Protein AF-A0A7C6QX43-F1 (afdb_monomer)

Mean predicted aligned error: 6.83 Å

Foldseek 3Di:
DVLLVVLQVQLVVLVVVLDLVSLLVSLVSLVVNCVVCVVVVNNVVNLVVVVVVCVVCVVNVSSVVSNCVSPVDDDNPDDDDDD

Sequence (83 aa):
MKAIKLCREMAKAAIALRQRKNYGYAAGLLCRVRNLYDRLGEQADWKNYITALKNKYARFSALREELKSRYIGDFILSSPVPG

pLDDT: mean 80.11, std 16.13, range [34.84, 93.44]

Nearest PDB structures (foldseek):
  8xyv-assembly2_B  TM=4.685E-01  e=4.576E+00  synthetic construct
  8xyv-assembly1_A  TM=4.260E-01  e=3.095E+00  synthetic construct

Structure (mmCIF, N/CA/C/O backbone):
data_AF-A0A7C6QX43-F1
#
_entry.id   AF-A0A7C6QX43-F1
#
loop_
_atom_site.group_PDB
_atom_site.id
_atom_site.type_symbol
_atom_site.label_atom_id
_atom_site.label_alt_id
_atom_site.label_comp_id
_atom_site.label_asym_id
_atom_site.label_entity_id
_atom_site.label_seq_id
_atom_site.pdbx_PDB_ins_code
_atom_site.Cartn_x
_atom_site.Cartn_y
_atom_site.Cartn_z
_atom_site.occupancy
_atom_site.B_iso_or_equiv
_atom_site.auth_seq_id
_atom_site.auth_comp_id
_atom_site.auth_asym_id
_atom_site.auth_atom_id
_atom_site.pdbx_PDB_model_num
ATOM 1 N N . MET A 1 1 ? -16.321 -5.696 1.897 1.00 60.59 1 MET A N 1
ATOM 2 C CA . MET A 1 1 ? -15.971 -4.514 1.068 1.00 60.59 1 MET A CA 1
ATOM 3 C C . MET A 1 1 ? -15.168 -4.915 -0.179 1.00 60.59 1 MET A C 1
ATOM 5 O O . MET A 1 1 ? -13.955 -5.079 -0.110 1.00 60.59 1 MET A O 1
ATOM 9 N N . LYS A 1 2 ? -15.821 -5.100 -1.337 1.00 77.69 2 LYS A N 1
ATOM 10 C CA . LYS A 1 2 ? -15.150 -5.538 -2.586 1.00 77.69 2 LYS A CA 1
ATOM 11 C C . LYS A 1 2 ?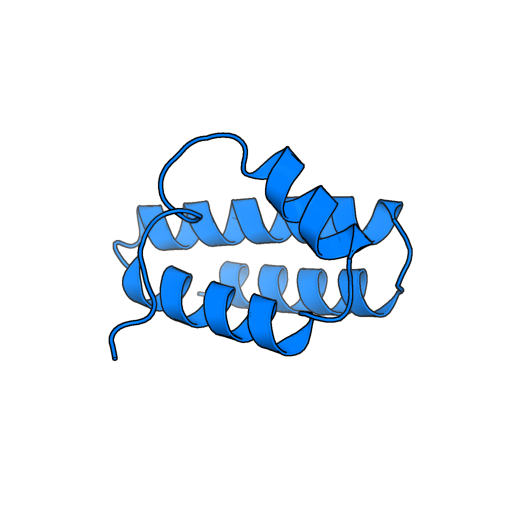 -14.178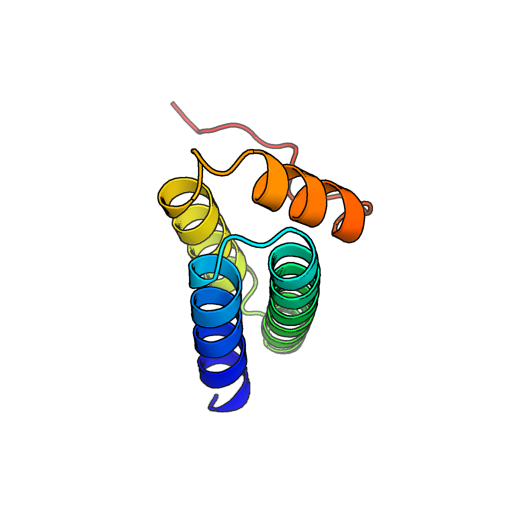 -4.483 -3.155 1.00 77.69 2 LYS A C 1
ATOM 13 O O . LYS A 1 2 ? -13.130 -4.842 -3.682 1.00 77.69 2 LYS A O 1
ATOM 18 N N . ALA A 1 3 ? -14.481 -3.194 -2.972 1.00 85.00 3 ALA A N 1
ATOM 19 C CA . ALA A 1 3 ? -13.689 -2.082 -3.511 1.00 85.00 3 ALA A CA 1
ATOM 20 C C . ALA A 1 3 ? -12.283 -1.960 -2.893 1.00 85.00 3 ALA A C 1
ATOM 22 O O . ALA A 1 3 ? -11.312 -1.761 -3.621 1.00 85.00 3 ALA A O 1
ATOM 23 N N . ILE A 1 4 ? -12.158 -2.133 -1.569 1.00 87.94 4 ILE A N 1
ATOM 24 C CA . ILE A 1 4 ? -10.862 -2.091 -0.873 1.00 87.94 4 ILE A CA 1
ATOM 25 C C . ILE A 1 4 ? -9.962 -3.225 -1.359 1.00 87.94 4 ILE A C 1
ATOM 27 O O . ILE A 1 4 ? -8.815 -2.985 -1.729 1.00 87.94 4 ILE A O 1
ATOM 31 N N . LYS A 1 5 ? -10.490 -4.456 -1.407 1.00 90.56 5 LYS A N 1
ATOM 32 C CA . LYS A 1 5 ? -9.738 -5.624 -1.880 1.00 90.56 5 LYS A CA 1
ATOM 33 C C . LYS A 1 5 ? -9.251 -5.424 -3.317 1.00 90.56 5 LYS A C 1
ATOM 35 O O . LYS A 1 5 ? -8.067 -5.605 -3.573 1.00 90.56 5 LYS A O 1
ATOM 40 N N . LEU A 1 6 ? -10.128 -4.977 -4.220 1.00 91.81 6 LEU A N 1
ATOM 41 C CA . LEU A 1 6 ? -9.769 -4.721 -5.617 1.00 91.81 6 LEU A CA 1
ATOM 42 C C . LEU A 1 6 ? -8.657 -3.668 -5.744 1.00 91.81 6 LEU A C 1
ATOM 44 O O . LEU A 1 6 ? -7.647 -3.920 -6.395 1.00 91.81 6 LEU A O 1
ATOM 48 N N . CYS A 1 7 ? -8.794 -2.522 -5.069 1.00 88.88 7 CYS A N 1
ATOM 49 C CA . CYS A 1 7 ? -7.778 -1.467 -5.121 1.00 88.88 7 CYS A CA 1
ATOM 50 C C . CYS A 1 7 ? -6.426 -1.938 -4.561 1.00 88.88 7 CYS A C 1
ATOM 52 O O . CYS A 1 7 ? -5.379 -1.577 -5.098 1.00 88.88 7 CYS A O 1
ATOM 54 N N . ARG A 1 8 ? -6.432 -2.764 -3.505 1.00 91.81 8 ARG A N 1
ATOM 55 C CA . ARG A 1 8 ? -5.211 -3.349 -2.931 1.00 91.81 8 ARG A CA 1
ATOM 56 C C . ARG A 1 8 ? -4.510 -4.290 -3.908 1.00 91.81 8 ARG A C 1
ATOM 58 O O . ARG A 1 8 ? -3.295 -4.191 -4.059 1.00 91.81 8 ARG A O 1
ATOM 65 N N . GLU A 1 9 ? -5.248 -5.170 -4.581 1.00 93.44 9 GLU A N 1
ATOM 66 C CA . GLU A 1 9 ? -4.664 -6.082 -5.575 1.00 93.44 9 GLU A CA 1
ATOM 67 C C . GLU A 1 9 ? -4.107 -5.322 -6.782 1.00 93.44 9 GLU A C 1
ATOM 69 O O . GLU A 1 9 ? -2.973 -5.565 -7.194 1.00 93.44 9 GLU A O 1
ATOM 74 N N . MET A 1 10 ? -4.829 -4.314 -7.276 1.00 92.94 10 MET A N 1
ATOM 75 C CA . MET A 1 10 ? -4.334 -3.451 -8.351 1.00 92.94 10 MET A CA 1
ATOM 76 C C . MET A 1 10 ? -3.067 -2.684 -7.943 1.00 92.94 10 MET A C 1
ATOM 78 O O . MET A 1 10 ? -2.137 -2.566 -8.739 1.00 92.94 10 MET A O 1
ATOM 82 N N . ALA A 1 11 ? -2.984 -2.207 -6.696 1.00 91.25 11 ALA A N 1
ATOM 83 C CA . ALA A 1 11 ? -1.790 -1.531 -6.196 1.00 91.25 11 ALA A CA 1
ATOM 84 C C . ALA A 1 11 ? -0.588 -2.486 -6.140 1.00 91.25 11 ALA A C 1
ATOM 86 O O . ALA A 1 11 ? 0.504 -2.123 -6.575 1.00 91.25 11 ALA A O 1
ATOM 87 N N . LYS A 1 12 ? -0.784 -3.724 -5.665 1.00 92.12 12 LYS A N 1
ATOM 88 C CA . LYS A 1 12 ? 0.269 -4.754 -5.661 1.00 92.12 12 LYS A CA 1
ATOM 89 C C . LYS A 1 12 ? 0.737 -5.087 -7.077 1.00 92.12 12 LYS A C 1
ATOM 91 O O . LYS A 1 12 ? 1.944 -5.162 -7.297 1.00 92.12 12 LYS A O 1
ATOM 96 N N . ALA A 1 13 ? -0.192 -5.249 -8.021 1.00 92.81 13 ALA A N 1
ATOM 97 C CA . ALA A 1 13 ? 0.124 -5.519 -9.422 1.00 92.81 13 ALA A CA 1
ATOM 98 C C . ALA A 1 13 ? 0.935 -4.371 -10.041 1.00 92.81 13 ALA A C 1
ATOM 100 O O . ALA A 1 13 ? 1.988 -4.603 -10.628 1.00 92.81 13 ALA A O 1
ATOM 101 N N . ALA A 1 14 ? 0.519 -3.122 -9.821 1.00 90.75 14 ALA A N 1
ATOM 102 C CA . ALA A 1 14 ? 1.242 -1.949 -10.304 1.00 90.75 14 ALA A CA 1
ATOM 103 C C . ALA A 1 14 ? 2.660 -1.841 -9.707 1.00 90.75 14 ALA A C 1
ATOM 105 O O . ALA A 1 14 ? 3.615 -1.555 -10.427 1.00 90.75 14 ALA A O 1
ATOM 106 N N . ILE A 1 15 ? 2.832 -2.140 -8.414 1.00 88.44 15 ILE A N 1
ATOM 107 C CA . ILE A 1 15 ? 4.157 -2.185 -7.773 1.00 88.44 15 ILE A CA 1
ATOM 108 C C . ILE A 1 15 ? 5.026 -3.304 -8.368 1.00 88.44 15 ILE A C 1
ATOM 110 O O . ILE A 1 15 ? 6.227 -3.114 -8.564 1.00 88.44 15 ILE A O 1
ATOM 114 N N . ALA A 1 16 ? 4.438 -4.462 -8.678 1.00 90.31 16 ALA A N 1
ATOM 115 C CA . ALA A 1 16 ? 5.161 -5.600 -9.243 1.00 90.31 16 ALA A CA 1
ATOM 116 C C . ALA A 1 16 ? 5.775 -5.297 -10.620 1.00 90.31 16 ALA A C 1
ATOM 118 O O . ALA A 1 16 ? 6.816 -5.862 -10.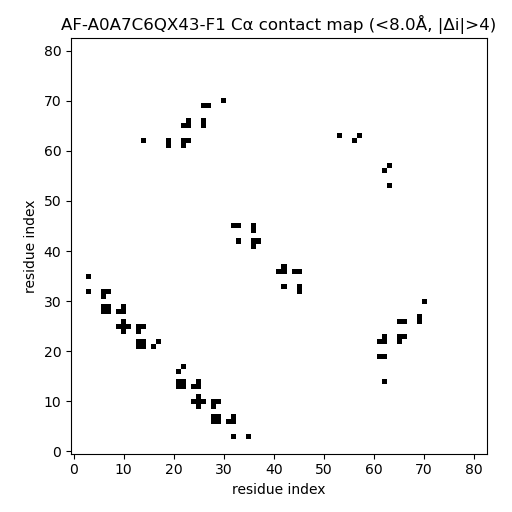945 1.00 90.31 16 ALA A O 1
ATOM 119 N N . LEU A 1 17 ? 5.195 -4.360 -11.379 1.00 90.81 17 LEU A N 1
ATOM 120 C CA . LEU A 1 17 ? 5.721 -3.917 -12.676 1.00 90.81 17 LEU A CA 1
ATOM 121 C C . LEU A 1 17 ? 7.001 -3.067 -12.574 1.00 90.81 17 LEU A C 1
ATOM 123 O O . LEU A 1 17 ? 7.634 -2.809 -13.590 1.00 90.81 17 LEU A O 1
ATOM 127 N N . ARG A 1 18 ? 7.386 -2.610 -11.374 1.00 85.94 18 ARG A N 1
ATOM 128 C CA . ARG A 1 18 ? 8.649 -1.903 -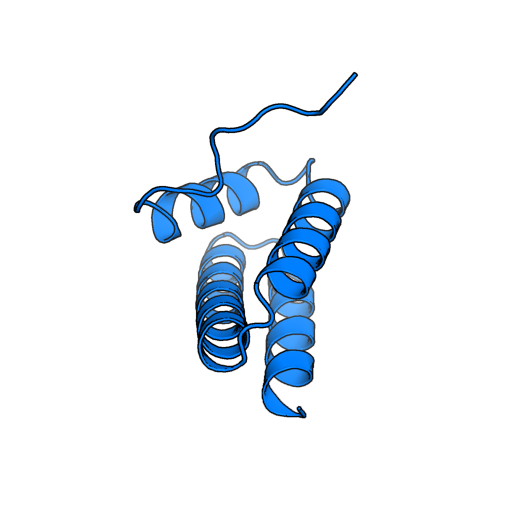11.070 1.00 85.94 18 ARG A CA 1
ATOM 129 C C . ARG A 1 18 ? 8.994 -0.671 -11.923 1.00 85.94 18 ARG A C 1
ATOM 131 O O . ARG A 1 18 ? 10.153 -0.274 -12.002 1.00 85.94 18 ARG A O 1
ATOM 138 N N . GLN A 1 19 ? 8.001 -0.021 -12.519 1.00 87.44 19 GLN A N 1
ATOM 139 C CA . GLN A 1 19 ? 8.186 1.220 -13.274 1.00 87.44 19 GLN A CA 1
ATOM 140 C C . GLN A 1 19 ? 7.686 2.417 -12.469 1.00 87.44 19 GLN A C 1
ATOM 142 O O . GLN A 1 19 ? 6.638 2.347 -11.826 1.00 87.44 19 GLN A O 1
ATOM 147 N N . ARG A 1 20 ? 8.387 3.553 -12.561 1.00 81.44 20 ARG A N 1
ATOM 148 C CA . ARG A 1 20 ? 8.056 4.773 -11.802 1.00 81.44 20 ARG A CA 1
ATOM 149 C C . ARG A 1 20 ? 6.621 5.256 -12.040 1.00 81.44 20 ARG A C 1
ATOM 151 O O . ARG A 1 20 ? 5.911 5.566 -11.089 1.00 81.44 20 ARG A O 1
ATOM 158 N N . LYS A 1 21 ? 6.150 5.210 -13.291 1.00 86.31 21 LYS A N 1
ATOM 159 C CA . LYS A 1 21 ? 4.754 5.523 -13.647 1.00 86.31 21 LYS A CA 1
ATOM 160 C C . LYS A 1 21 ? 3.749 4.633 -12.898 1.00 86.31 21 LYS A C 1
ATOM 162 O O . LYS A 1 21 ? 2.720 5.119 -12.429 1.00 86.31 21 LYS A O 1
ATOM 167 N N . ASN A 1 22 ? 4.075 3.352 -12.725 1.00 89.19 22 ASN A N 1
ATOM 168 C CA . ASN A 1 22 ? 3.219 2.388 -12.036 1.00 89.19 22 ASN A CA 1
ATOM 169 C C . ASN A 1 22 ? 3.267 2.557 -10.513 1.00 89.19 22 ASN A C 1
ATOM 171 O O . ASN A 1 22 ? 2.260 2.330 -9.849 1.00 89.19 22 ASN A O 1
ATOM 175 N N . TYR A 1 23 ? 4.380 3.035 -9.953 1.00 88.50 23 TYR A N 1
ATOM 176 C CA . TYR A 1 23 ? 4.440 3.440 -8.545 1.00 88.50 23 TYR A CA 1
ATOM 177 C C . TYR A 1 23 ? 3.535 4.633 -8.256 1.00 88.50 23 TYR A C 1
ATOM 179 O O . TYR A 1 23 ? 2.808 4.620 -7.262 1.00 88.50 23 TYR A O 1
ATOM 187 N N . GLY A 1 24 ? 3.493 5.608 -9.165 1.00 87.00 24 GLY A N 1
ATOM 188 C CA . GLY A 1 24 ? 2.522 6.688 -9.093 1.00 87.00 24 GLY A CA 1
ATOM 189 C C . GLY A 1 24 ? 1.084 6.159 -9.101 1.00 87.00 24 GLY A C 1
ATOM 190 O O . GLY A 1 24 ? 0.291 6.460 -8.208 1.00 87.00 24 GLY A O 1
ATOM 191 N N . TYR A 1 25 ? 0.746 5.301 -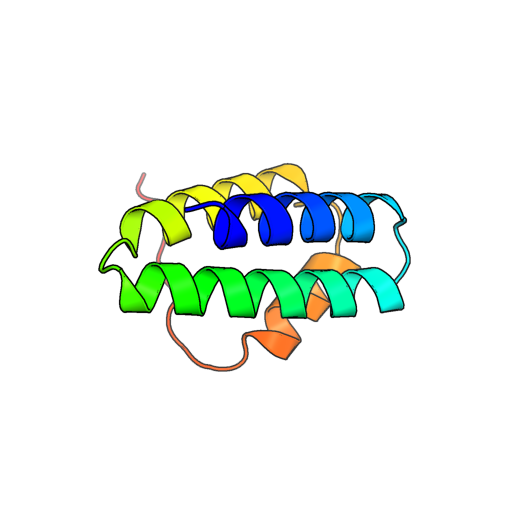10.064 1.00 90.12 25 TYR A N 1
ATOM 192 C CA . TYR A 1 25 ? -0.581 4.681 -10.127 1.00 90.12 25 TYR A CA 1
ATOM 193 C C . TYR A 1 25 ? -0.940 3.902 -8.846 1.00 90.12 25 TYR A C 1
ATOM 195 O O . TYR A 1 25 ? -2.022 4.091 -8.285 1.00 90.12 25 TYR A O 1
ATOM 203 N N . ALA A 1 26 ? -0.004 3.107 -8.319 1.00 90.62 26 ALA A N 1
ATOM 204 C CA . ALA A 1 26 ? -0.167 2.386 -7.060 1.00 90.62 26 ALA A CA 1
ATOM 205 C C . ALA A 1 26 ? -0.426 3.330 -5.877 1.00 90.62 26 ALA A C 1
ATOM 207 O O . ALA A 1 26 ? -1.328 3.083 -5.079 1.00 90.62 26 ALA A O 1
ATOM 208 N N . ALA A 1 27 ? 0.312 4.436 -5.780 1.00 88.25 27 ALA A N 1
ATOM 209 C CA . ALA A 1 27 ? 0.108 5.436 -4.738 1.00 88.25 27 ALA A CA 1
ATOM 210 C C . ALA A 1 27 ? -1.292 6.076 -4.811 1.00 88.25 27 ALA A C 1
ATOM 212 O O . ALA A 1 27 ? -1.931 6.271 -3.778 1.00 88.25 27 ALA A O 1
ATOM 213 N N . GLY A 1 28 ? -1.818 6.326 -6.017 1.00 88.81 28 GLY A N 1
ATOM 214 C CA . GLY A 1 28 ? -3.195 6.804 -6.202 1.00 88.81 28 GLY A CA 1
ATOM 215 C C . GLY A 1 28 ? -4.249 5.804 -5.707 1.00 88.81 28 GLY A C 1
ATOM 216 O O . GLY A 1 28 ? -5.180 6.177 -4.990 1.00 88.81 28 GLY A O 1
ATOM 217 N N . LEU A 1 29 ? -4.073 4.516 -6.018 1.00 90.94 29 LEU A N 1
ATOM 218 C CA . LEU A 1 29 ? -4.944 3.446 -5.517 1.00 90.94 29 LEU A CA 1
ATOM 219 C C . LEU A 1 29 ? -4.904 3.342 -3.988 1.00 90.94 29 LEU A C 1
ATOM 221 O O . LEU A 1 29 ? -5.945 3.180 -3.352 1.00 90.94 29 LEU A O 1
ATOM 225 N N . LEU A 1 30 ? -3.722 3.471 -3.385 1.00 90.69 30 LEU A N 1
ATOM 226 C CA . LEU A 1 30 ? -3.550 3.419 -1.933 1.00 90.69 30 LEU A CA 1
ATOM 227 C C . LEU A 1 30 ? -4.181 4.627 -1.223 1.00 90.69 30 LEU A C 1
ATOM 229 O O . LEU A 1 30 ? -4.753 4.457 -0.147 1.00 90.69 30 LEU A O 1
ATOM 233 N N . CYS A 1 31 ? -4.166 5.811 -1.839 1.00 89.50 31 CYS A N 1
ATOM 234 C CA . CYS A 1 31 ? -4.909 6.974 -1.345 1.00 89.50 31 CYS A CA 1
ATOM 235 C C . CYS A 1 31 ? -6.426 6.711 -1.347 1.00 89.50 31 CYS A C 1
ATOM 237 O O . CYS A 1 31 ? -7.111 6.946 -0.352 1.00 89.50 31 CYS A O 1
ATOM 239 N N . ARG A 1 32 ? -6.954 6.105 -2.419 1.00 89.50 32 ARG A N 1
ATOM 240 C CA . ARG A 1 32 ? -8.369 5.709 -2.476 1.00 89.50 32 ARG A CA 1
ATOM 241 C C . ARG A 1 32 ? -8.729 4.691 -1.392 1.00 89.50 32 ARG A C 1
ATOM 243 O O . ARG A 1 32 ? -9.787 4.804 -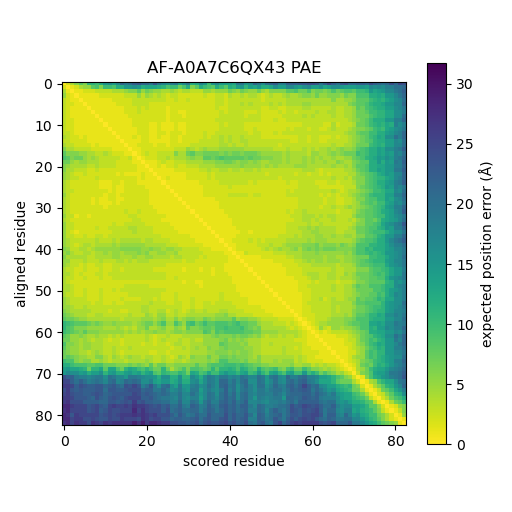0.783 1.00 89.50 32 ARG A O 1
ATOM 250 N N . VAL A 1 33 ? -7.848 3.725 -1.126 1.00 90.06 33 VAL A N 1
ATOM 251 C CA . VAL A 1 33 ? -8.024 2.751 -0.036 1.00 90.06 33 VAL A CA 1
ATOM 252 C C . VAL A 1 33 ? -8.055 3.446 1.325 1.00 90.06 33 VAL A C 1
ATOM 254 O O . VAL A 1 33 ? -8.959 3.159 2.102 1.00 90.06 33 VAL A O 1
ATOM 257 N N . ARG A 1 34 ? -7.139 4.388 1.596 1.00 88.81 34 ARG A N 1
ATOM 258 C CA . ARG A 1 34 ? -7.151 5.198 2.828 1.00 88.81 34 ARG A CA 1
ATOM 259 C C . ARG A 1 34 ? -8.498 5.889 3.028 1.00 88.81 34 ARG A C 1
ATOM 261 O O . ARG A 1 34 ? -9.079 5.756 4.095 1.00 88.81 34 ARG A O 1
ATOM 268 N N . ASN A 1 35 ? -9.006 6.574 2.005 1.00 88.06 35 ASN A N 1
ATOM 269 C CA . ASN A 1 35 ? -10.273 7.306 2.100 1.00 88.06 35 ASN A CA 1
ATOM 270 C C . ASN A 1 35 ? -11.468 6.378 2.351 1.00 88.06 35 ASN A C 1
ATOM 272 O O . ASN A 1 35 ? -12.421 6.767 3.016 1.00 88.06 35 ASN A O 1
ATOM 276 N N . LEU A 1 36 ? -11.434 5.153 1.817 1.00 88.25 36 LEU A N 1
ATOM 277 C CA . LEU A 1 36 ? -12.458 4.151 2.112 1.00 88.25 36 LEU A CA 1
ATOM 278 C C . LEU A 1 36 ? -12.391 3.721 3.578 1.00 88.25 36 LEU A C 1
ATOM 280 O O . LEU A 1 36 ? -13.419 3.742 4.239 1.00 88.25 36 LEU A O 1
ATOM 284 N N . TYR A 1 37 ? -11.201 3.394 4.086 1.00 87.75 37 TYR A N 1
ATOM 285 C CA . TYR A 1 37 ? -11.000 3.049 5.496 1.00 87.75 37 TYR A CA 1
ATOM 286 C C . TYR A 1 37 ? -11.421 4.171 6.447 1.00 87.75 37 TYR A C 1
ATOM 288 O O . TYR A 1 37 ? -12.050 3.907 7.466 1.00 87.75 37 TYR A O 1
ATOM 296 N N . ASP A 1 38 ? -11.120 5.417 6.091 1.00 87.50 38 ASP A N 1
ATOM 297 C CA . ASP A 1 38 ? -11.490 6.588 6.882 1.00 87.50 38 ASP A CA 1
ATOM 298 C C . ASP A 1 38 ? -13.013 6.757 6.989 1.00 87.50 38 ASP A C 1
ATOM 300 O O . ASP A 1 38 ? -13.553 6.876 8.085 1.00 87.50 38 ASP A O 1
ATOM 304 N N . ARG A 1 39 ? -13.726 6.628 5.860 1.00 88.38 39 ARG A N 1
ATOM 305 C CA . ARG A 1 39 ? -15.202 6.649 5.817 1.00 88.38 39 ARG A CA 1
ATOM 306 C C . ARG A 1 39 ? -15.861 5.517 6.603 1.00 88.38 39 ARG A C 1
ATOM 308 O O . ARG A 1 39 ? -17.039 5.615 6.922 1.00 88.38 39 ARG A O 1
ATOM 315 N N . LEU A 1 40 ? -15.130 4.436 6.845 1.00 89.06 40 LEU A N 1
ATOM 316 C CA . LEU A 1 40 ? -15.610 3.263 7.566 1.00 89.06 40 LEU A CA 1
ATOM 317 C C . LEU A 1 40 ? -15.244 3.292 9.055 1.00 89.06 40 LEU A C 1
ATOM 319 O O . LEU A 1 40 ? -15.658 2.397 9.780 1.00 89.06 40 LEU A O 1
ATOM 323 N N . GLY A 1 41 ? -14.474 4.288 9.512 1.00 88.62 41 GLY A N 1
ATOM 324 C CA . GLY A 1 41 ? -13.963 4.323 10.886 1.00 88.62 41 GLY A CA 1
ATOM 325 C C . GLY A 1 41 ? -12.915 3.240 11.181 1.00 88.62 41 GLY A C 1
ATOM 326 O O . GLY A 1 41 ? -12.627 2.946 12.336 1.00 88.62 41 GLY A O 1
ATOM 327 N N . GLU A 1 42 ? -12.331 2.636 10.143 1.00 90.81 42 GLU A N 1
ATOM 328 C CA . GLU A 1 42 ? -11.384 1.520 10.236 1.00 90.81 42 GLU A CA 1
ATOM 329 C C . GLU A 1 42 ? -9.928 2.006 10.035 1.00 90.81 42 GLU A C 1
ATOM 331 O O . GLU A 1 42 ? -9.117 1.431 9.300 1.00 90.81 42 GLU A O 1
ATOM 336 N N . GLN A 1 43 ? -9.549 3.117 10.673 1.00 86.56 43 GLN A N 1
ATOM 337 C CA . GLN A 1 43 ? -8.209 3.701 10.525 1.00 86.56 43 GLN A CA 1
ATOM 338 C C . GLN A 1 43 ? -7.097 2.775 11.057 1.00 86.56 43 GLN A C 1
ATOM 340 O O . GLN A 1 43 ? -5.963 2.841 10.570 1.00 86.56 43 GLN A O 1
ATOM 345 N N . ALA A 1 44 ? -7.399 1.905 12.027 1.00 88.06 44 ALA A N 1
ATOM 346 C CA . ALA A 1 44 ? -6.459 0.911 12.547 1.00 88.06 44 ALA A CA 1
ATOM 347 C C . ALA A 1 44 ? -6.072 -0.123 11.472 1.00 88.06 44 ALA A C 1
ATOM 349 O O . ALA A 1 44 ? -4.884 -0.350 11.231 1.00 88.06 44 ALA A O 1
ATOM 350 N N . ASP A 1 45 ? -7.050 -0.667 10.744 1.00 89.81 45 ASP A N 1
ATOM 351 C CA . ASP A 1 45 ? -6.826 -1.582 9.621 1.00 89.81 45 ASP A CA 1
ATOM 352 C C . ASP A 1 45 ? -6.031 -0.938 8.486 1.00 89.81 45 ASP A C 1
ATOM 354 O O . ASP A 1 45 ? -5.158 -1.573 7.880 1.00 89.81 45 ASP A O 1
ATOM 358 N N . TRP A 1 46 ? -6.286 0.344 8.210 1.00 89.94 46 TRP A N 1
ATOM 359 C CA . TRP A 1 46 ? -5.471 1.104 7.269 1.00 89.94 46 TRP A CA 1
ATOM 360 C C . TRP A 1 46 ? -4.008 1.190 7.718 1.00 89.94 46 TRP A C 1
ATOM 362 O O . TRP A 1 46 ? -3.115 0.885 6.920 1.00 89.94 46 TRP A O 1
ATOM 372 N N . LYS A 1 47 ? -3.754 1.567 8.980 1.00 87.94 47 LYS A N 1
ATOM 373 C CA . LYS A 1 47 ? -2.397 1.663 9.547 1.00 87.94 47 LYS A CA 1
ATOM 374 C C . LYS A 1 47 ? -1.670 0.319 9.480 1.00 87.94 47 LYS A C 1
ATOM 376 O O . LYS A 1 47 ? -0.543 0.267 8.990 1.00 87.94 47 LYS A O 1
ATOM 381 N N . ASN A 1 48 ? -2.327 -0.768 9.880 1.00 90.62 48 ASN A N 1
ATOM 382 C CA . ASN A 1 48 ? -1.752 -2.113 9.827 1.00 90.62 48 ASN A CA 1
ATOM 383 C C . ASN A 1 48 ? -1.378 -2.506 8.393 1.00 90.62 48 ASN A C 1
ATOM 385 O O . ASN A 1 48 ? -0.259 -2.950 8.123 1.00 90.62 48 ASN A O 1
ATOM 389 N N . TYR A 1 49 ? -2.284 -2.267 7.444 1.00 90.44 49 TYR A N 1
ATOM 390 C CA . TYR A 1 49 ? -2.045 -2.583 6.042 1.00 90.44 49 TYR A CA 1
ATOM 391 C C . TYR A 1 49 ? -0.903 -1.769 5.427 1.00 90.44 49 TYR A C 1
ATOM 393 O O . TYR A 1 49 ? -0.031 -2.343 4.770 1.00 90.44 49 TYR A O 1
ATOM 401 N N . ILE A 1 50 ? -0.888 -0.444 5.611 1.00 86.06 50 ILE A N 1
ATOM 402 C CA . ILE A 1 50 ? 0.132 0.405 4.986 1.00 86.06 50 ILE A CA 1
ATOM 403 C C . ILE A 1 50 ? 1.517 0.158 5.593 1.00 86.06 50 ILE A C 1
ATOM 405 O O . ILE A 1 50 ? 2.506 0.200 4.863 1.00 86.06 50 ILE A O 1
ATOM 409 N N . THR A 1 51 ? 1.599 -0.171 6.885 1.00 87.06 51 THR A N 1
ATOM 410 C CA . THR A 1 51 ? 2.850 -0.577 7.542 1.00 87.06 51 THR A CA 1
ATOM 411 C C . THR A 1 51 ? 3.373 -1.894 6.973 1.00 87.06 51 THR A C 1
ATOM 413 O O . THR A 1 51 ? 4.526 -1.957 6.545 1.00 87.06 51 THR A O 1
ATOM 416 N N . ALA A 1 52 ? 2.524 -2.920 6.855 1.00 89.75 52 ALA A N 1
ATOM 417 C CA . ALA A 1 52 ? 2.912 -4.190 6.238 1.00 89.75 52 ALA A CA 1
ATOM 418 C C . ALA A 1 52 ? 3.373 -4.006 4.779 1.00 89.75 52 ALA A C 1
ATOM 420 O O . ALA A 1 52 ? 4.366 -4.596 4.346 1.00 89.75 52 ALA A O 1
ATOM 421 N N . LEU A 1 53 ? 2.688 -3.142 4.022 1.00 87.44 53 LEU A N 1
ATOM 422 C CA . LEU A 1 53 ? 3.044 -2.829 2.640 1.00 87.44 53 LEU A CA 1
ATOM 423 C C . LEU A 1 53 ? 4.398 -2.108 2.547 1.00 87.44 53 LEU A C 1
ATOM 425 O O . LEU A 1 53 ? 5.231 -2.479 1.720 1.00 87.44 53 LEU A O 1
ATOM 429 N N . LYS A 1 54 ? 4.639 -1.112 3.410 1.00 83.94 54 LYS A N 1
ATOM 430 C CA . LYS A 1 54 ? 5.921 -0.396 3.494 1.00 83.94 54 LYS A CA 1
ATOM 431 C C . LYS A 1 54 ? 7.066 -1.352 3.813 1.00 83.94 54 LYS A C 1
ATOM 433 O O . LYS A 1 54 ? 8.080 -1.296 3.129 1.00 83.94 54 LYS A O 1
ATOM 438 N N . ASN A 1 55 ? 6.883 -2.258 4.773 1.00 85.75 55 ASN A N 1
ATOM 439 C CA . ASN A 1 55 ? 7.900 -3.247 5.133 1.00 85.75 55 ASN A CA 1
ATOM 440 C C . ASN A 1 55 ? 8.200 -4.192 3.961 1.00 85.75 55 ASN A C 1
ATOM 442 O O . ASN A 1 55 ? 9.360 -4.398 3.610 1.00 85.75 55 ASN A O 1
ATOM 446 N N . LYS A 1 56 ? 7.161 -4.690 3.275 1.00 86.88 56 LYS A N 1
ATOM 447 C CA . LYS A 1 56 ? 7.312 -5.580 2.112 1.00 86.88 56 LYS A CA 1
ATOM 448 C C . LYS A 1 56 ? 8.102 -4.946 0.961 1.00 86.88 56 LYS A C 1
ATOM 450 O O . LYS A 1 56 ? 8.840 -5.644 0.264 1.00 86.88 56 LYS A O 1
ATOM 455 N N . TYR A 1 57 ? 7.948 -3.641 0.748 1.00 83.88 57 TYR A N 1
ATOM 456 C CA . TYR A 1 57 ? 8.596 -2.910 -0.344 1.00 83.88 57 TYR A CA 1
ATOM 457 C C . TYR A 1 57 ? 9.643 -1.899 0.139 1.00 83.88 57 TYR A C 1
ATOM 459 O O . TYR A 1 57 ? 9.986 -0.978 -0.598 1.00 83.88 57 TYR A O 1
ATOM 467 N N . ALA A 1 58 ? 10.199 -2.080 1.343 1.00 78.69 58 ALA A N 1
ATOM 468 C CA . ALA A 1 58 ? 11.136 -1.132 1.957 1.00 78.69 58 ALA A CA 1
ATOM 469 C C . ALA A 1 58 ? 12.374 -0.859 1.084 1.00 78.69 58 ALA A C 1
ATOM 471 O O . ALA A 1 58 ? 12.891 0.256 1.053 1.00 78.69 58 ALA A O 1
ATOM 472 N N . ARG A 1 59 ? 12.800 -1.868 0.315 1.00 82.38 59 ARG A N 1
ATOM 473 C CA . ARG A 1 59 ? 13.918 -1.799 -0.637 1.00 82.38 59 ARG A CA 1
ATOM 474 C C . ARG A 1 59 ? 13.607 -1.046 -1.941 1.00 82.38 59 ARG A C 1
ATOM 476 O O . ARG A 1 59 ? 14.497 -0.889 -2.767 1.00 82.38 59 ARG A O 1
ATOM 483 N N . PHE A 1 60 ? 12.364 -0.613 -2.177 1.00 83.00 60 PHE A N 1
ATOM 484 C CA . PHE A 1 60 ? 11.964 0.097 -3.402 1.00 83.00 60 PHE A CA 1
ATOM 485 C C . PHE A 1 60 ? 11.930 1.608 -3.138 1.00 83.00 60 PHE A C 1
ATOM 487 O O . PHE A 1 60 ? 10.878 2.188 -2.864 1.00 83.00 60 PHE A O 1
ATOM 494 N N . SER A 1 61 ? 13.098 2.252 -3.224 1.00 81.25 61 SER A N 1
ATOM 495 C CA . SER A 1 61 ? 13.280 3.689 -2.958 1.00 81.25 61 SER A CA 1
ATOM 496 C C . SER A 1 61 ? 12.328 4.574 -3.770 1.00 81.25 61 SER A C 1
ATOM 498 O O . SER A 1 61 ? 11.629 5.396 -3.184 1.00 81.25 61 SER A O 1
ATOM 500 N N . ALA A 1 62 ? 12.204 4.327 -5.076 1.00 81.38 62 ALA A N 1
ATOM 501 C CA . ALA A 1 62 ? 11.326 5.096 -5.958 1.00 81.38 62 ALA A CA 1
ATOM 502 C C . ALA A 1 62 ? 9.834 4.977 -5.588 1.00 81.38 62 ALA A C 1
ATOM 504 O O . ALA A 1 62 ? 9.097 5.956 -5.653 1.00 81.38 62 ALA A O 1
ATOM 505 N N . LEU A 1 63 ? 9.373 3.801 -5.142 1.00 77.69 63 LEU A N 1
ATOM 506 C CA . LEU A 1 63 ? 8.002 3.648 -4.640 1.00 77.69 63 LEU A CA 1
ATOM 507 C C . LEU A 1 63 ? 7.798 4.472 -3.364 1.00 77.69 63 LEU A C 1
ATOM 509 O O . LEU A 1 63 ? 6.763 5.110 -3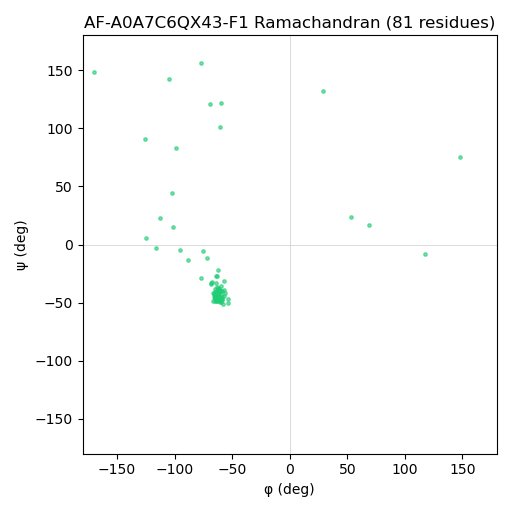.194 1.00 77.69 63 LEU A O 1
ATOM 513 N N . ARG A 1 64 ? 8.789 4.473 -2.466 1.00 80.69 64 ARG A N 1
ATOM 514 C CA . ARG A 1 64 ? 8.739 5.256 -1.228 1.00 80.69 64 ARG A CA 1
ATOM 515 C C . ARG A 1 64 ? 8.673 6.754 -1.513 1.00 80.69 64 ARG A C 1
ATOM 517 O O . ARG A 1 64 ? 7.952 7.454 -0.812 1.00 80.69 64 ARG A O 1
ATOM 524 N N . GLU A 1 65 ? 9.397 7.236 -2.516 1.00 82.88 65 GLU A N 1
ATOM 525 C CA . GLU A 1 65 ? 9.343 8.636 -2.946 1.00 82.88 65 GLU A CA 1
ATOM 526 C C . GLU A 1 65 ? 7.971 9.011 -3.507 1.00 82.88 65 GLU A C 1
ATOM 528 O O . GLU A 1 65 ? 7.401 10.007 -3.072 1.00 82.88 65 GLU A O 1
ATOM 533 N N . GLU A 1 66 ? 7.388 8.187 -4.382 1.00 81.50 66 GLU A N 1
ATOM 534 C CA . GLU A 1 66 ? 6.034 8.423 -4.907 1.00 81.50 66 GLU A CA 1
ATOM 535 C C . GLU A 1 66 ? 4.977 8.419 -3.794 1.00 81.50 66 GLU A C 1
ATOM 537 O O . GLU A 1 66 ? 4.077 9.261 -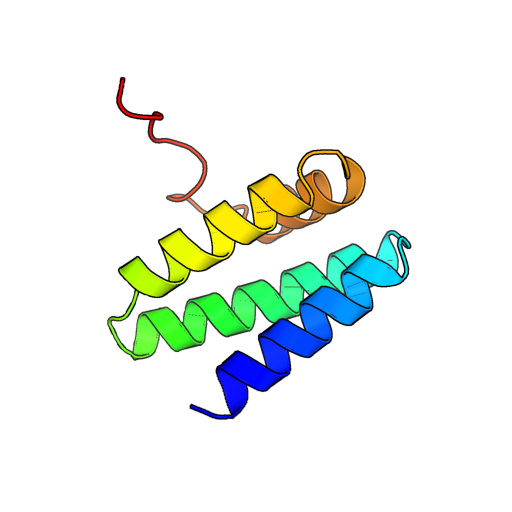3.778 1.00 81.50 66 GLU A O 1
ATOM 542 N N . LEU A 1 67 ? 5.103 7.504 -2.825 1.00 78.56 67 LEU A N 1
ATOM 543 C CA . LEU A 1 67 ? 4.245 7.494 -1.643 1.00 78.56 67 LEU A CA 1
ATOM 544 C C . LEU A 1 67 ? 4.459 8.750 -0.798 1.00 78.56 67 LEU A C 1
ATOM 546 O O . LEU A 1 67 ? 3.489 9.361 -0.389 1.00 78.56 67 LEU A O 1
ATOM 550 N N . LYS A 1 68 ? 5.693 9.191 -0.549 1.00 79.19 68 LYS A N 1
ATOM 551 C CA . LYS A 1 68 ? 5.920 10.438 0.195 1.00 79.19 68 LYS A CA 1
ATOM 552 C C . LYS A 1 68 ? 5.324 11.640 -0.534 1.00 79.19 68 LYS A C 1
ATOM 554 O O . LYS A 1 68 ? 4.587 12.391 0.086 1.00 79.19 68 LYS A O 1
ATOM 559 N N . SER A 1 69 ? 5.589 11.775 -1.833 1.00 76.69 69 SER A N 1
ATOM 560 C CA . SER A 1 69 ? 5.163 12.906 -2.664 1.00 76.69 69 SER A CA 1
ATOM 561 C C . SER A 1 69 ? 3.641 13.039 -2.766 1.00 76.69 69 SER A C 1
ATOM 563 O O . SER A 1 69 ? 3.110 14.142 -2.708 1.00 76.69 69 SER A O 1
ATOM 565 N N . ARG A 1 70 ? 2.915 11.922 -2.863 1.00 71.81 70 ARG A N 1
ATOM 566 C CA . ARG A 1 70 ? 1.445 11.935 -2.970 1.00 71.81 70 ARG A CA 1
ATOM 567 C C . ARG A 1 70 ? 0.727 11.925 -1.622 1.00 7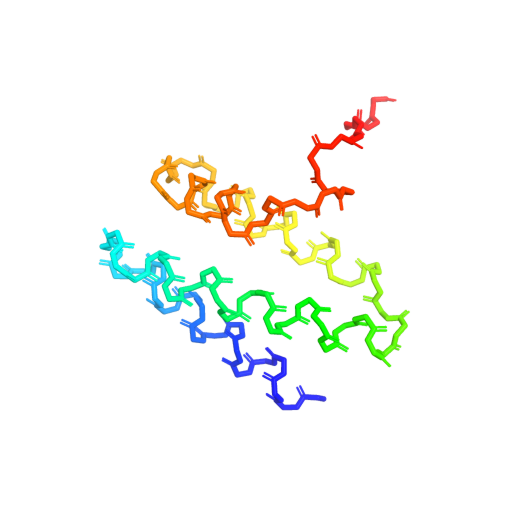1.81 70 ARG A C 1
ATOM 569 O O . ARG A 1 70 ? -0.475 12.159 -1.583 1.00 71.81 70 ARG A O 1
ATOM 576 N N . TYR A 1 71 ? 1.446 11.642 -0.536 1.00 68.00 71 TYR A N 1
ATOM 577 C CA . TYR A 1 71 ? 0.944 11.724 0.837 1.00 68.00 71 TYR A CA 1
ATOM 578 C C . TYR A 1 71 ? 1.414 13.006 1.556 1.00 68.00 71 TYR A C 1
ATOM 580 O O . TYR A 1 71 ? 1.310 13.062 2.779 1.00 68.00 71 TYR A O 1
ATOM 588 N N . ILE A 1 72 ? 1.932 14.019 0.838 1.00 47.31 72 ILE A N 1
ATOM 589 C CA . ILE A 1 72 ? 2.283 15.330 1.415 1.00 47.31 72 ILE A CA 1
ATOM 590 C C . ILE A 1 72 ? 1.001 15.950 1.987 1.00 47.31 72 ILE A C 1
ATOM 592 O O . ILE A 1 72 ? 0.137 16.421 1.254 1.00 47.31 72 ILE A O 1
ATOM 596 N N . GLY A 1 73 ? 0.864 15.847 3.304 1.00 44.69 73 GLY A N 1
ATOM 597 C CA . GLY A 1 73 ? -0.355 16.119 4.054 1.00 44.69 73 GLY A CA 1
ATOM 598 C C . GLY A 1 73 ? -0.413 15.198 5.267 1.00 44.69 73 GLY A C 1
ATOM 599 O O . GLY A 1 73 ? -1.094 14.174 5.224 1.00 44.69 73 GLY A O 1
ATOM 600 N N . ASP A 1 74 ? 0.405 15.555 6.262 1.00 53.62 74 ASP A N 1
ATOM 601 C CA . ASP A 1 74 ? 0.331 15.284 7.700 1.00 53.62 74 ASP A CA 1
ATOM 602 C C . ASP A 1 74 ? -0.356 13.999 8.209 1.00 53.62 74 ASP A C 1
ATOM 604 O O . ASP A 1 74 ? -1.489 13.667 7.865 1.00 53.62 74 ASP A O 1
ATOM 608 N N . PHE A 1 75 ? 0.356 13.324 9.128 1.00 47.72 75 PHE A N 1
ATOM 609 C CA . PHE A 1 75 ? -0.097 12.314 10.108 1.00 47.72 75 PHE A CA 1
ATOM 610 C C . PHE A 1 75 ? 0.470 10.877 10.007 1.00 47.72 75 PHE A C 1
ATOM 612 O O . PHE A 1 75 ? 0.252 10.086 10.917 1.00 47.72 75 PHE A O 1
ATOM 619 N N . ILE A 1 76 ? 1.231 10.476 8.973 1.00 49.47 76 ILE A N 1
ATOM 620 C CA . ILE A 1 76 ? 1.672 9.052 8.832 1.00 49.47 76 ILE A CA 1
ATOM 621 C C . ILE A 1 76 ? 3.202 8.859 8.695 1.00 49.47 76 ILE A C 1
ATOM 623 O O . ILE A 1 76 ? 3.674 7.739 8.481 1.00 49.47 76 ILE A O 1
ATOM 627 N N . LEU A 1 77 ? 4.009 9.919 8.825 1.00 48.56 77 LEU A N 1
ATOM 628 C CA . LEU A 1 77 ? 5.482 9.804 8.832 1.00 48.56 77 LEU A CA 1
ATOM 629 C C . LEU A 1 77 ? 6.152 10.214 10.151 1.00 48.56 77 LEU A C 1
ATOM 631 O O . LEU A 1 77 ? 7.351 9.990 10.283 1.00 48.56 77 LEU A O 1
ATOM 635 N N . SER A 1 78 ? 5.385 10.693 11.133 1.00 46.88 78 SER A N 1
ATOM 636 C CA . SER A 1 78 ? 5.867 10.975 12.487 1.00 46.88 78 SER A CA 1
ATOM 637 C C . SER A 1 78 ? 5.008 10.233 13.507 1.00 46.88 78 SER A C 1
ATOM 639 O O . SER A 1 78 ? 3.966 10.728 13.917 1.00 46.88 78 SER A O 1
ATOM 641 N N . SER A 1 79 ? 5.410 9.015 13.862 1.00 37.44 79 SER A N 1
ATOM 642 C CA . SER A 1 79 ? 5.507 8.607 15.269 1.00 37.44 79 SER A CA 1
ATOM 643 C C . SER A 1 79 ? 6.225 7.257 15.390 1.00 37.44 79 SER A C 1
ATOM 645 O O . SER A 1 79 ? 6.184 6.461 14.445 1.00 37.44 79 SER A O 1
ATOM 647 N N . PRO A 1 80 ? 6.958 7.047 16.497 1.00 42.00 80 PRO A N 1
ATOM 648 C CA . PRO A 1 80 ? 8.078 6.126 16.585 1.00 42.00 80 PRO A CA 1
ATOM 649 C C . PRO A 1 80 ? 7.611 4.677 16.691 1.00 42.00 80 PRO A C 1
ATOM 651 O O . PRO A 1 80 ? 6.501 4.379 17.129 1.00 42.00 80 PRO A O 1
ATOM 654 N N . VAL A 1 81 ? 8.498 3.772 16.295 1.00 34.84 81 VAL A N 1
ATOM 655 C CA . VAL A 1 81 ? 8.420 2.363 16.680 1.00 34.84 81 VAL A CA 1
ATOM 656 C C . VAL A 1 81 ? 8.487 2.323 18.214 1.00 34.84 81 VAL A C 1
ATOM 658 O O . VAL A 1 81 ? 9.457 2.861 18.749 1.00 34.84 81 VAL A O 1
ATOM 661 N N . PRO A 1 82 ? 7.499 1.769 18.938 1.00 35.31 82 PRO A N 1
ATOM 662 C CA . PRO A 1 82 ? 7.675 1.537 20.363 1.00 35.31 82 PRO A CA 1
ATOM 663 C C . PRO A 1 82 ? 8.716 0.425 20.535 1.00 35.31 82 PRO A C 1
ATOM 665 O O . PRO A 1 82 ? 8.562 -0.664 19.974 1.00 35.31 82 PRO A O 1
ATOM 668 N N . GLY A 1 83 ? 9.798 0.757 21.238 1.00 34.97 83 GLY A N 1
ATOM 669 C CA . GLY A 1 83 ? 10.634 -0.204 21.957 1.00 34.97 83 GLY A CA 1
ATOM 670 C C . GLY A 1 83 ? 10.129 -0.368 23.382 1.00 34.97 83 GLY A C 1
ATOM 671 O O . GLY A 1 83 ? 9.352 0.511 23.825 1.00 34.97 83 GLY A O 1
#

Radius of gyration: 12.5 Å; Cα contacts (8 Å, |Δi|>4): 51; chains: 1; bounding box: 30×22×36 Å

Solvent-accessible surface area (backbone atoms only — not comparable to full-atom values): 4818 Å² total; per-residue (Å²): 117,71,67,53,56,51,36,52,53,52,22,51,55,29,48,71,68,74,39,72,73,30,25,45,54,18,39,54,33,50,51,53,40,46,56,51,26,54,78,67,73,38,54,66,61,45,53,55,50,54,51,54,50,46,63,76,45,62,88,41,60,70,46,52,49,38,40,49,67,76,52,74,70,86,81,88,88,74,78,79,84,86,128

Secondary structure (DSSP, 8-state):
-HHHHHHHHHHHHHHHT--HHHHHHHHHHHHHHHHHHHHTT-HHHHHHHHHHHHHHTTT-HHHHHHHHHHT-SSSSS--PPP-